Protein AF-A0A7Y7IXA6-F1 (afdb_monomer)

Mean predicted aligned error: 3.68 Å

Structure (mmCIF, N/CA/C/O backbone):
data_AF-A0A7Y7IXA6-F1
#
_entry.id   AF-A0A7Y7IXA6-F1
#
loop_
_atom_site.group_PDB
_atom_site.id
_atom_site.type_symbol
_atom_site.label_atom_id
_atom_site.label_alt_id
_atom_site.label_comp_id
_atom_site.label_asym_id
_atom_site.label_entity_id
_atom_site.label_seq_id
_atom_site.pdbx_PDB_ins_code
_atom_site.Cartn_x
_atom_site.Cartn_y
_atom_site.Cartn_z
_atom_site.occupancy
_atom_site.B_iso_or_equiv
_atom_site.auth_seq_id
_atom_site.auth_comp_id
_atom_site.auth_asym_id
_atom_site.auth_atom_id
_atom_site.pdbx_PDB_model_num
ATOM 1 N N . ALA A 1 1 ? -8.069 14.776 10.287 1.00 64.81 1 ALA A N 1
ATOM 2 C CA . ALA A 1 1 ? -9.005 14.037 9.415 1.00 64.81 1 ALA A CA 1
ATOM 3 C C . ALA A 1 1 ? -9.124 12.564 9.825 1.00 64.81 1 ALA A C 1
ATOM 5 O O . ALA A 1 1 ? -10.123 12.234 10.439 1.00 64.81 1 ALA A O 1
ATOM 6 N N . ALA A 1 2 ? -8.119 11.698 9.625 1.00 62.66 2 ALA A N 1
ATOM 7 C CA . ALA A 1 2 ? -8.243 10.266 9.959 1.00 62.66 2 ALA A CA 1
ATOM 8 C C . ALA A 1 2 ? -8.338 9.943 11.466 1.00 62.66 2 ALA A C 1
ATOM 10 O O . ALA A 1 2 ? -9.145 9.115 11.864 1.00 62.66 2 ALA A O 1
ATOM 11 N N . ARG A 1 3 ? -7.601 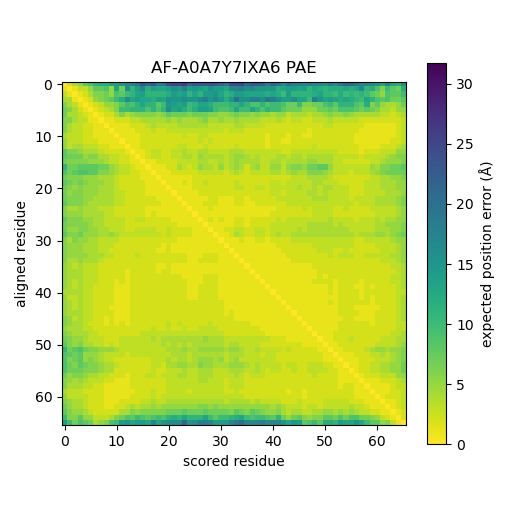10.659 12.331 1.00 68.75 3 ARG A N 1
ATOM 12 C CA . ARG A 1 3 ? -7.708 10.508 13.801 1.00 68.75 3 ARG A CA 1
ATOM 13 C C . ARG A 1 3 ? -9.108 10.809 14.362 1.00 68.75 3 ARG A C 1
ATOM 15 O O . ARG A 1 3 ? -9.399 10.412 15.480 1.00 68.75 3 ARG A O 1
ATOM 22 N N . ALA A 1 4 ? -9.956 11.510 13.604 1.00 77.88 4 ALA A N 1
ATOM 23 C CA . ALA A 1 4 ? -11.336 11.810 13.987 1.00 77.88 4 ALA A CA 1
ATOM 24 C C . ALA A 1 4 ? -12.329 10.707 13.565 1.00 77.88 4 ALA A C 1
ATOM 26 O O . ALA A 1 4 ? -13.505 10.785 13.907 1.00 77.88 4 ALA A O 1
ATOM 27 N N . ALA A 1 5 ? -11.871 9.688 12.829 1.00 83.94 5 ALA A N 1
ATOM 28 C CA . ALA A 1 5 ? -12.669 8.560 12.368 1.00 83.94 5 ALA A CA 1
ATOM 29 C C . ALA A 1 5 ? -12.165 7.270 13.046 1.00 83.94 5 ALA A C 1
ATOM 31 O O . ALA A 1 5 ? -11.302 6.587 12.497 1.00 83.94 5 ALA A O 1
ATOM 32 N N . PRO A 1 6 ? -12.688 6.901 14.232 1.00 81.00 6 PRO A N 1
ATOM 33 C CA . PRO A 1 6 ? -12.152 5.788 15.029 1.00 81.00 6 PRO A CA 1
ATOM 34 C C . PRO A 1 6 ? -12.275 4.419 14.344 1.00 81.00 6 PRO A C 1
ATOM 36 O O . PRO A 1 6 ? -11.587 3.478 14.719 1.00 81.00 6 PRO A O 1
ATOM 39 N N . ARG A 1 7 ? -13.121 4.314 13.313 1.00 88.88 7 ARG A N 1
ATOM 40 C CA . ARG A 1 7 ? -13.337 3.098 12.516 1.00 88.88 7 ARG A CA 1
ATOM 41 C C . ARG A 1 7 ? -12.571 3.089 11.189 1.00 88.88 7 ARG A C 1
ATOM 43 O O . ARG A 1 7 ? -12.889 2.290 10.315 1.00 88.88 7 ARG A O 1
ATOM 50 N N . ALA A 1 8 ? -11.602 3.985 11.014 1.00 90.94 8 ALA A N 1
ATOM 51 C CA . ALA A 1 8 ? -10.751 4.029 9.832 1.00 90.94 8 ALA A CA 1
ATOM 52 C C . ALA A 1 8 ? -9.369 3.433 10.125 1.00 90.94 8 ALA A C 1
ATOM 54 O O . ALA A 1 8 ? -8.782 3.671 11.180 1.00 90.94 8 ALA A O 1
ATOM 55 N N . MET A 1 9 ? -8.836 2.696 9.151 1.00 92.56 9 MET A N 1
ATOM 56 C CA . MET A 1 9 ? -7.425 2.325 9.092 1.00 92.56 9 MET A CA 1
ATOM 57 C C . MET A 1 9 ? -6.710 3.287 8.142 1.00 92.56 9 MET A C 1
ATOM 59 O O . MET A 1 9 ? -7.264 3.653 7.105 1.00 92.56 9 MET A O 1
ATOM 63 N N . VAL A 1 10 ? -5.485 3.685 8.481 1.00 93.62 10 VAL A N 1
ATOM 64 C CA . VAL A 1 10 ? -4.617 4.449 7.576 1.00 93.62 10 VAL A CA 1
ATOM 65 C C . VAL A 1 10 ? -3.402 3.606 7.250 1.00 93.62 10 VAL A C 1
ATOM 67 O O . VAL A 1 10 ? -2.680 3.191 8.157 1.00 93.62 10 VAL A O 1
ATOM 70 N N . VAL A 1 11 ? -3.183 3.387 5.958 1.00 94.56 11 VAL A N 1
ATOM 71 C CA . VAL A 1 11 ? -2.030 2.667 5.426 1.00 94.56 11 VAL A CA 1
ATOM 72 C C . VAL A 1 11 ? -1.328 3.569 4.425 1.00 94.56 11 VAL A C 1
ATOM 74 O O . VAL A 1 11 ? -1.968 4.105 3.524 1.00 94.56 11 VAL A O 1
ATOM 77 N N . ASP A 1 12 ? -0.028 3.744 4.614 1.00 94.50 12 ASP A N 1
ATOM 78 C CA . ASP A 1 12 ? 0.865 4.309 3.612 1.00 94.50 12 ASP A CA 1
ATOM 79 C C . ASP A 1 12 ? 1.395 3.158 2.751 1.00 94.50 12 ASP A C 1
ATOM 81 O O . ASP A 1 12 ? 2.025 2.246 3.281 1.00 94.50 12 ASP A O 1
ATOM 85 N N . PHE A 1 13 ? 1.069 3.155 1.461 1.00 93.81 13 PHE A N 1
ATOM 86 C CA . PHE A 1 13 ? 1.482 2.125 0.498 1.00 93.81 13 PHE A CA 1
ATOM 87 C C . PHE A 1 13 ? 2.273 2.711 -0.682 1.00 93.81 13 PHE A C 1
ATOM 89 O O . PHE A 1 13 ? 2.787 1.964 -1.510 1.00 93.81 13 PHE A O 1
ATOM 96 N N . ASP A 1 14 ? 2.389 4.040 -0.764 1.00 91.19 14 ASP A N 1
ATOM 97 C CA . ASP A 1 14 ? 3.152 4.738 -1.804 1.00 91.19 14 ASP A CA 1
ATOM 98 C C . ASP A 1 14 ? 4.545 5.086 -1.267 1.00 91.19 14 ASP A C 1
ATOM 100 O O . ASP A 1 14 ? 4.942 6.241 -1.106 1.00 91.19 14 ASP A O 1
ATOM 104 N N . ILE A 1 15 ? 5.270 4.036 -0.888 1.00 91.25 15 ILE A N 1
ATOM 105 C CA . ILE A 1 15 ? 6.576 4.132 -0.243 1.00 91.25 15 ILE A CA 1
ATOM 106 C C . ILE A 1 15 ? 7.662 3.971 -1.322 1.00 91.25 15 ILE A C 1
ATOM 108 O O . ILE A 1 15 ? 7.534 3.121 -2.211 1.00 91.25 15 ILE A O 1
ATOM 112 N N . PRO A 1 16 ? 8.766 4.744 -1.271 1.00 91.94 16 PRO A N 1
ATOM 113 C CA . PRO A 1 16 ? 9.937 4.457 -2.092 1.00 91.94 16 PRO A CA 1
ATOM 114 C C . PRO A 1 16 ? 10.416 3.016 -1.868 1.00 91.94 16 PRO A C 1
ATOM 116 O O . PRO A 1 16 ? 10.785 2.648 -0.752 1.00 91.94 16 PRO A O 1
ATOM 119 N N . GLY A 1 17 ? 10.413 2.204 -2.923 1.00 87.88 17 GLY A N 1
ATOM 120 C CA . GLY A 1 17 ? 10.687 0.774 -2.822 1.00 87.88 17 GLY A CA 1
ATOM 121 C C . GLY A 1 17 ? 10.681 0.070 -4.180 1.00 87.88 17 GLY A C 1
ATOM 122 O O . GLY A 1 17 ? 10.591 0.728 -5.220 1.00 87.88 17 GLY A O 1
ATOM 123 N N . PRO A 1 18 ? 10.763 -1.271 -4.207 1.00 89.31 18 PRO A N 1
ATOM 124 C CA . PRO A 1 18 ? 10.859 -2.048 -5.447 1.00 89.31 18 PRO A CA 1
ATOM 125 C C . PRO A 1 18 ? 9.697 -1.805 -6.417 1.00 89.31 18 PRO A C 1
ATOM 127 O O . PRO A 1 18 ? 9.888 -1.824 -7.636 1.00 89.31 18 PRO A O 1
ATOM 130 N N . VAL A 1 19 ? 8.499 -1.537 -5.881 1.00 92.00 19 VAL A N 1
ATOM 131 C CA . VAL A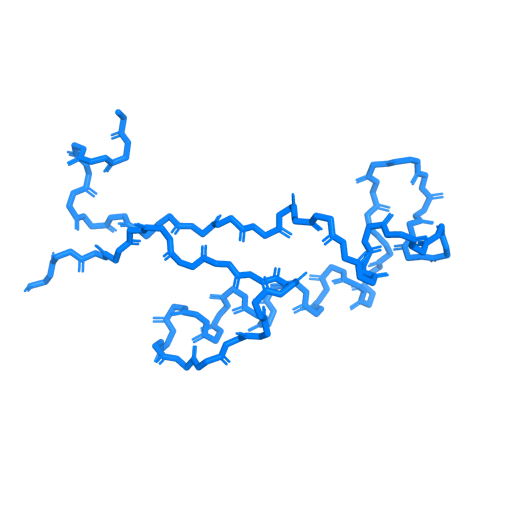 1 19 ? 7.309 -1.227 -6.679 1.00 92.00 19 VAL A CA 1
ATOM 132 C C . VAL A 1 19 ? 7.494 0.085 -7.444 1.00 92.00 19 VAL A C 1
ATOM 134 O O . VAL A 1 19 ? 7.378 0.090 -8.669 1.00 92.00 19 VAL A O 1
ATOM 137 N N . THR A 1 20 ? 7.822 1.172 -6.739 1.00 92.06 20 THR A N 1
ATOM 138 C CA . THR A 1 20 ? 7.936 2.533 -7.292 1.00 92.06 20 THR A CA 1
ATOM 139 C C . THR A 1 20 ? 9.239 2.766 -8.064 1.00 92.06 20 THR A C 1
ATOM 141 O O . THR A 1 20 ? 9.266 3.576 -8.987 1.00 92.06 20 THR A O 1
ATOM 144 N N . ALA A 1 21 ? 10.305 2.019 -7.761 1.00 93.75 21 ALA A N 1
ATOM 145 C CA . ALA A 1 21 ? 11.598 2.110 -8.447 1.00 93.75 21 ALA A CA 1
ATOM 146 C C . ALA A 1 21 ? 11.643 1.385 -9.808 1.00 93.75 21 ALA A C 1
ATOM 148 O O . ALA A 1 21 ? 12.583 1.582 -10.580 1.00 93.75 21 ALA A O 1
ATOM 149 N N . THR A 1 22 ? 10.646 0.553 -10.123 1.00 95.44 22 THR A N 1
ATOM 150 C CA . THR A 1 22 ? 10.645 -0.278 -11.336 1.00 95.44 22 THR A CA 1
ATOM 151 C C . THR A 1 22 ? 9.644 0.254 -12.357 1.00 95.44 22 THR A C 1
ATOM 153 O O . THR A 1 22 ? 8.437 0.059 -12.224 1.00 95.44 22 THR A O 1
ATOM 156 N N . ARG A 1 23 ? 10.134 0.882 -13.434 1.00 95.50 23 ARG A N 1
ATOM 157 C CA . ARG A 1 23 ? 9.286 1.461 -14.498 1.00 95.50 23 ARG A CA 1
ATOM 158 C C . ARG A 1 23 ? 8.308 0.454 -15.110 1.00 95.50 23 ARG A C 1
ATOM 160 O O . ARG A 1 23 ? 7.183 0.831 -15.444 1.00 95.50 23 ARG A O 1
ATOM 167 N N . ASP A 1 24 ? 8.710 -0.805 -15.247 1.00 97.44 24 ASP A N 1
ATOM 168 C CA . ASP A 1 24 ? 7.892 -1.849 -15.876 1.00 97.44 24 ASP A CA 1
ATOM 169 C C . ASP A 1 24 ? 6.637 -2.208 -15.077 1.00 97.44 24 ASP A C 1
ATOM 171 O O . ASP A 1 24 ? 5.685 -2.745 -15.648 1.00 97.44 24 ASP A O 1
ATOM 175 N N . ASN A 1 25 ? 6.572 -1.822 -13.800 1.00 97.25 25 ASN A N 1
ATOM 176 C CA . ASN A 1 25 ? 5.385 -1.994 -12.968 1.00 97.25 25 ASN A CA 1
ATOM 177 C C . ASN A 1 25 ? 4.215 -1.096 -13.377 1.00 97.25 25 ASN A C 1
ATOM 179 O O . ASN A 1 25 ? 3.097 -1.309 -12.904 1.00 97.25 25 ASN A O 1
ATOM 183 N N . PHE A 1 26 ? 4.437 -0.128 -14.269 1.00 97.69 26 PHE A N 1
ATOM 184 C CA . PHE A 1 26 ? 3.437 0.862 -14.636 1.00 97.69 26 PHE A CA 1
ATOM 185 C C . PHE A 1 26 ? 3.094 0.854 -16.131 1.00 97.69 26 PHE A C 1
ATOM 187 O O . PHE A 1 26 ? 3.936 0.615 -17.004 1.00 97.69 26 PHE A O 1
ATOM 194 N N . TRP A 1 27 ? 1.831 1.141 -16.438 1.00 97.62 27 TRP A N 1
ATOM 195 C CA . TRP A 1 27 ? 1.352 1.429 -17.790 1.00 97.62 27 TRP A CA 1
ATOM 196 C C . TRP A 1 27 ? 1.905 2.778 -18.278 1.00 97.62 27 TRP A C 1
ATOM 198 O O . TRP A 1 27 ? 2.546 2.856 -19.328 1.00 97.62 27 TRP A O 1
ATOM 208 N N . ASP A 1 28 ? 1.761 3.811 -17.454 1.00 96.69 28 ASP A N 1
ATOM 209 C CA . ASP A 1 28 ? 2.268 5.174 -17.644 1.00 96.69 28 ASP A CA 1
ATOM 210 C C . ASP A 1 28 ? 2.936 5.661 -16.335 1.00 96.69 28 ASP A C 1
ATOM 212 O O . ASP A 1 28 ? 3.168 4.838 -15.461 1.00 96.69 28 ASP A O 1
ATOM 216 N N . PRO A 1 29 ? 3.314 6.935 -16.146 1.00 93.88 29 PRO A N 1
ATOM 217 C CA . PRO A 1 29 ? 3.971 7.354 -14.904 1.00 93.88 29 PRO A CA 1
ATOM 218 C C . PRO A 1 29 ? 3.147 7.244 -13.607 1.00 93.88 29 PRO A C 1
ATOM 220 O O . PRO A 1 29 ? 3.719 7.481 -12.548 1.00 93.88 29 PRO A O 1
ATOM 223 N N . ILE A 1 30 ? 1.843 6.939 -13.656 1.00 94.19 30 ILE A N 1
ATOM 224 C CA . ILE A 1 30 ? 0.974 6.936 -12.462 1.00 94.19 30 ILE A CA 1
ATOM 225 C C . ILE A 1 30 ? 0.120 5.668 -12.307 1.00 94.19 30 ILE A C 1
ATOM 227 O O . ILE A 1 30 ? -0.296 5.347 -11.197 1.00 94.19 30 ILE A O 1
ATOM 231 N N . HIS A 1 31 ? -0.145 4.920 -13.380 1.00 97.62 31 HIS A N 1
ATOM 232 C CA . HIS A 1 31 ? -1.022 3.749 -13.336 1.00 97.62 31 HIS A CA 1
ATOM 233 C C . HIS A 1 31 ? -0.232 2.445 -13.239 1.00 97.62 31 HIS A C 1
ATOM 235 O O . HIS A 1 31 ? 0.484 2.072 -14.171 1.00 97.62 31 HIS A O 1
ATOM 241 N N . TYR A 1 32 ? -0.426 1.693 -12.155 1.00 97.56 32 TYR A N 1
ATOM 242 C CA . TYR A 1 32 ? 0.097 0.333 -12.042 1.00 97.56 32 TYR A CA 1
ATOM 243 C C . TYR A 1 32 ? -0.453 -0.585 -13.137 1.00 97.56 32 TYR A C 1
ATOM 245 O O . TYR A 1 32 ? -1.622 -0.514 -13.526 1.00 97.56 32 TYR A O 1
ATOM 253 N N . ARG A 1 33 ? 0.375 -1.530 -13.587 1.00 97.94 33 ARG A N 1
ATOM 254 C CA . ARG A 1 33 ? -0.108 -2.697 -14.329 1.00 97.94 33 ARG A CA 1
ATOM 255 C C . ARG A 1 33 ? -0.970 -3.566 -13.419 1.00 97.94 33 ARG A C 1
ATOM 257 O O . ARG A 1 33 ? -0.790 -3.601 -12.205 1.00 97.94 33 ARG A O 1
ATOM 264 N N . GLN A 1 34 ? -1.877 -4.328 -14.022 1.00 98.25 34 GLN A N 1
ATOM 2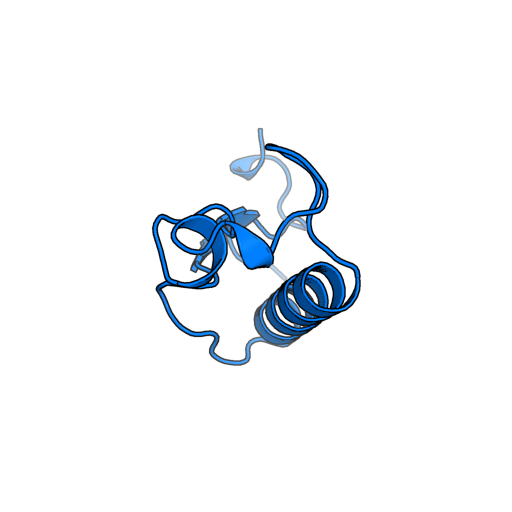65 C CA . GLN A 1 34 ? -2.894 -5.089 -13.292 1.00 98.25 34 GLN A CA 1
ATOM 266 C C . GLN A 1 34 ? -2.321 -6.066 -12.248 1.00 98.25 34 GLN A C 1
ATOM 268 O O . GLN A 1 34 ? -2.893 -6.205 -11.170 1.00 98.25 34 GLN A O 1
ATOM 273 N N . SER A 1 35 ? -1.201 -6.735 -12.541 1.00 97.50 35 SER A N 1
ATOM 274 C CA . SER A 1 35 ? -0.545 -7.642 -11.587 1.00 97.50 35 SER A CA 1
ATOM 275 C C . SER A 1 35 ? -0.012 -6.909 -10.354 1.00 97.50 35 SER A C 1
ATOM 277 O O . SER A 1 35 ? -0.153 -7.408 -9.242 1.00 97.50 35 SER A O 1
ATOM 279 N N . VAL A 1 36 ? 0.541 -5.710 -10.542 1.00 97.06 36 VAL A N 1
ATOM 280 C CA . VAL A 1 36 ? 1.071 -4.866 -9.462 1.00 97.06 36 VAL A CA 1
ATOM 281 C C . VAL A 1 36 ? -0.070 -4.274 -8.641 1.00 97.06 36 VAL A C 1
ATOM 283 O O . VAL A 1 36 ? -0.031 -4.320 -7.418 1.00 97.06 36 VAL A O 1
ATOM 286 N N . ALA A 1 37 ? -1.142 -3.817 -9.293 1.00 97.25 37 ALA A N 1
ATOM 287 C CA . ALA A 1 37 ? -2.341 -3.364 -8.591 1.00 97.25 37 ALA A CA 1
ATOM 288 C C . ALA A 1 37 ? -2.945 -4.476 -7.714 1.00 97.25 37 ALA A C 1
ATOM 290 O O . ALA A 1 37 ? -3.354 -4.212 -6.588 1.00 97.25 37 ALA A O 1
ATOM 291 N N . ARG A 1 38 ? -2.964 -5.728 -8.197 1.00 98.12 38 ARG A N 1
ATOM 292 C CA . ARG A 1 38 ? -3.410 -6.876 -7.392 1.00 98.12 38 ARG A CA 1
ATOM 293 C C . ARG A 1 38 ? -2.517 -7.098 -6.173 1.00 98.12 38 ARG A C 1
ATOM 295 O O . ARG A 1 38 ? -3.053 -7.206 -5.081 1.00 98.12 38 ARG A O 1
ATOM 302 N N . MET A 1 39 ? -1.197 -7.103 -6.358 1.00 96.00 39 MET A N 1
ATOM 303 C CA . MET A 1 39 ? -0.237 -7.219 -5.254 1.00 96.00 39 MET A CA 1
ATOM 304 C C . MET A 1 39 ? -0.495 -6.161 -4.171 1.00 96.00 39 MET A C 1
ATOM 306 O O . MET A 1 39 ? -0.654 -6.516 -3.009 1.00 96.00 39 MET A O 1
ATOM 310 N N . VAL A 1 40 ? -0.629 -4.884 -4.552 1.00 95.88 40 VAL A N 1
ATOM 311 C CA . VAL A 1 40 ? -0.920 -3.794 -3.601 1.00 95.88 40 VAL A CA 1
ATOM 312 C C . VAL A 1 40 ? -2.235 -4.040 -2.854 1.00 95.88 40 VAL A C 1
ATOM 314 O O . VAL A 1 40 ? -2.306 -3.857 -1.642 1.00 95.88 40 VAL A O 1
ATOM 317 N N . MET A 1 41 ? -3.288 -4.483 -3.545 1.00 97.38 41 MET A N 1
ATOM 318 C CA . MET A 1 41 ? -4.573 -4.773 -2.897 1.00 97.38 41 MET A CA 1
ATOM 319 C C . MET A 1 41 ? -4.502 -5.969 -1.940 1.00 97.38 41 MET A C 1
ATOM 321 O O . MET A 1 41 ? -5.132 -5.932 -0.880 1.00 97.38 41 MET A O 1
ATOM 325 N N . ASP A 1 42 ? -3.731 -7.001 -2.282 1.00 97.38 42 ASP A N 1
ATOM 326 C CA . ASP A 1 42 ? -3.509 -8.165 -1.421 1.00 97.38 42 ASP A CA 1
ATOM 327 C C . ASP A 1 42 ? -2.753 -7.762 -0.140 1.00 97.38 42 ASP A C 1
ATOM 329 O O . ASP A 1 42 ? -3.132 -8.184 0.959 1.00 97.38 42 ASP A O 1
ATOM 333 N N . ASP A 1 43 ? -1.765 -6.871 -0.258 1.00 95.94 43 ASP A N 1
ATOM 334 C CA . ASP A 1 43 ? -1.031 -6.288 0.871 1.00 95.94 43 ASP A CA 1
ATOM 335 C C . ASP A 1 43 ? -1.945 -5.445 1.776 1.00 95.94 43 ASP A C 1
ATOM 337 O O . ASP A 1 43 ? -1.941 -5.603 3.000 1.00 95.94 43 ASP A O 1
ATOM 341 N N . LEU A 1 44 ? -2.808 -4.599 1.202 1.00 95.88 44 LEU A N 1
ATOM 342 C CA . LEU A 1 44 ? -3.789 -3.825 1.976 1.00 95.88 44 LEU A CA 1
ATOM 343 C C . LEU A 1 44 ? -4.787 -4.732 2.714 1.00 95.88 44 LEU A C 1
ATOM 345 O O . LEU A 1 44 ? -5.141 -4.462 3.868 1.00 95.88 44 LEU A O 1
ATOM 349 N N . ALA A 1 45 ? -5.220 -5.826 2.084 1.00 96.69 45 ALA A N 1
ATOM 350 C CA . ALA A 1 45 ? -6.084 -6.819 2.716 1.00 96.69 45 ALA A CA 1
ATOM 351 C C . ALA A 1 45 ? -5.359 -7.584 3.838 1.00 96.69 45 ALA A C 1
ATOM 353 O O . ALA A 1 45 ? -5.957 -7.861 4.883 1.00 96.69 45 ALA A O 1
ATOM 354 N N . ALA A 1 46 ? -4.074 -7.903 3.659 1.00 96.44 46 ALA A N 1
ATOM 355 C CA . ALA A 1 46 ? -3.242 -8.511 4.693 1.00 96.44 46 ALA A CA 1
ATOM 356 C C . ALA A 1 46 ? -3.070 -7.580 5.901 1.00 96.44 46 ALA A C 1
ATOM 358 O O . ALA A 1 46 ? -3.324 -8.008 7.031 1.00 96.44 46 ALA A O 1
ATOM 359 N N . ALA A 1 47 ? -2.759 -6.305 5.658 1.00 94.88 47 ALA A N 1
ATOM 360 C CA . ALA A 1 47 ? -2.665 -5.282 6.694 1.00 94.88 47 ALA A CA 1
ATOM 361 C C . ALA A 1 47 ? -3.987 -5.128 7.467 1.00 94.88 47 ALA A C 1
ATOM 363 O O . ALA A 1 47 ? -3.983 -5.087 8.700 1.00 94.88 47 ALA A O 1
ATOM 364 N N . TYR A 1 48 ? -5.125 -5.118 6.761 1.00 93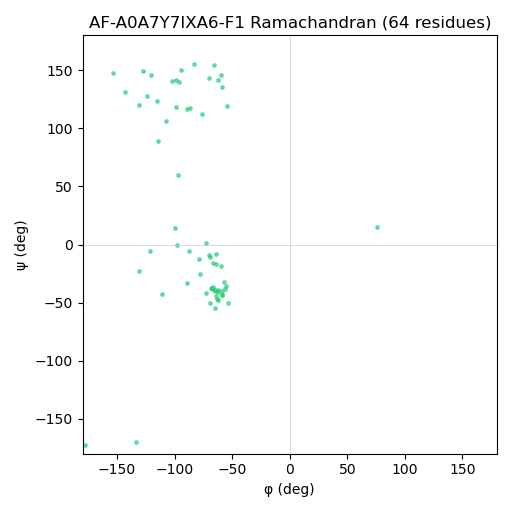.75 48 TYR A N 1
ATOM 365 C CA . TYR A 1 48 ? -6.452 -5.069 7.384 1.00 93.75 48 TYR A CA 1
ATOM 366 C C . TYR A 1 48 ? -6.732 -6.290 8.270 1.00 93.75 48 TYR A C 1
ATOM 368 O O . TYR A 1 48 ? -7.249 -6.152 9.377 1.00 93.75 48 TYR A O 1
ATOM 376 N N . ALA A 1 49 ? -6.331 -7.481 7.821 1.00 94.38 49 ALA A N 1
ATOM 377 C CA . ALA A 1 49 ? -6.431 -8.718 8.594 1.00 94.38 49 ALA A CA 1
ATOM 378 C C . ALA A 1 49 ? -5.413 -8.811 9.751 1.00 94.38 49 ALA A C 1
ATOM 380 O O . ALA A 1 49 ? -5.366 -9.826 10.444 1.00 94.38 49 ALA A O 1
ATOM 381 N N . GLY A 1 50 ? -4.583 -7.782 9.955 1.00 92.88 50 GLY A N 1
ATOM 382 C CA . GLY A 1 50 ? -3.572 -7.737 11.006 1.00 92.88 50 GLY A CA 1
ATOM 383 C C . GLY A 1 50 ? -2.336 -8.591 10.734 1.00 92.88 50 GLY A C 1
ATOM 384 O O . GLY A 1 50 ? -1.576 -8.827 11.671 1.00 92.88 50 GLY A O 1
ATOM 385 N N . ARG A 1 51 ? -2.134 -9.039 9.490 1.00 95.06 51 ARG A N 1
ATOM 386 C CA . ARG A 1 51 ? 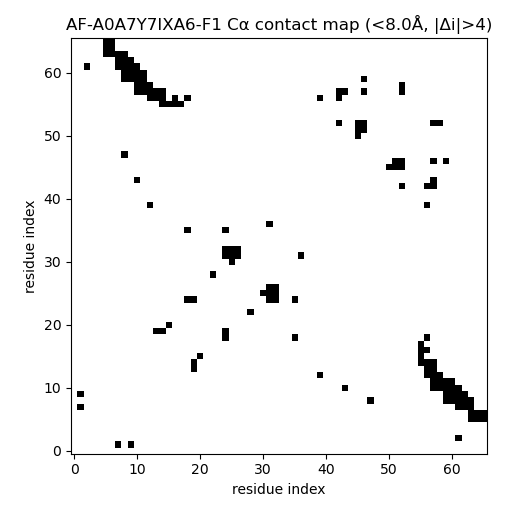-0.923 -9.749 9.066 1.00 95.06 51 ARG A CA 1
ATOM 387 C C . ARG A 1 51 ? 0.188 -8.763 8.718 1.00 95.06 51 ARG A C 1
ATOM 389 O O . ARG A 1 51 ? -0.083 -7.620 8.348 1.00 95.06 51 ARG A O 1
ATOM 396 N N . ASP A 1 52 ? 1.424 -9.236 8.821 1.00 91.12 52 ASP A N 1
ATOM 397 C CA . ASP A 1 52 ? 2.595 -8.460 8.435 1.00 91.12 52 ASP A CA 1
ATOM 398 C C . ASP A 1 52 ? 2.659 -8.285 6.914 1.00 91.12 52 ASP A C 1
ATOM 400 O O . ASP A 1 52 ? 2.317 -9.186 6.145 1.00 91.12 52 ASP A O 1
ATOM 404 N N . VAL A 1 53 ? 3.118 -7.106 6.507 1.00 92.81 53 VAL A N 1
ATOM 405 C CA . VAL A 1 53 ? 3.416 -6.724 5.125 1.00 92.81 53 VAL A CA 1
ATOM 406 C C . VAL A 1 53 ? 4.836 -6.173 5.117 1.00 92.81 53 VAL A C 1
AT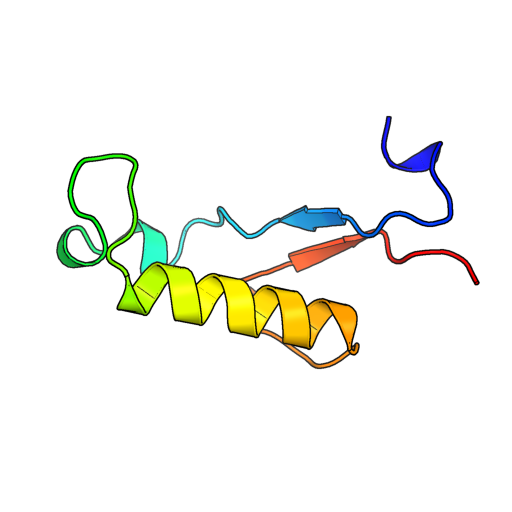OM 408 O O . VAL A 1 53 ? 5.288 -5.616 6.124 1.00 92.81 53 VAL A O 1
ATOM 411 N N . ALA A 1 54 ? 5.559 -6.338 4.010 1.00 91.44 54 ALA A N 1
ATOM 412 C CA . ALA A 1 54 ? 6.911 -5.814 3.917 1.00 91.44 54 ALA A CA 1
ATOM 413 C C . ALA A 1 54 ? 6.918 -4.281 4.137 1.00 91.44 54 ALA A C 1
ATOM 415 O O . ALA A 1 54 ? 6.067 -3.567 3.595 1.00 91.44 54 ALA A O 1
ATOM 416 N N . PRO A 1 55 ? 7.858 -3.745 4.938 1.00 88.69 55 PRO A N 1
ATOM 417 C CA . PRO A 1 55 ? 7.855 -2.338 5.349 1.00 88.69 55 PRO A CA 1
ATOM 418 C C . PRO A 1 55 ? 8.186 -1.348 4.219 1.00 88.69 55 PRO A C 1
ATOM 420 O O . PRO A 1 55 ? 8.087 -0.132 4.422 1.00 88.69 55 PRO A O 1
ATOM 423 N N . ASP A 1 56 ? 8.615 -1.844 3.062 1.00 90.56 56 ASP A N 1
ATOM 424 C CA . ASP A 1 56 ? 8.815 -1.121 1.803 1.00 90.56 56 ASP A CA 1
ATOM 425 C C . ASP A 1 56 ? 7.632 -1.272 0.825 1.00 90.56 56 ASP A C 1
ATOM 427 O O . ASP A 1 56 ? 7.659 -0.673 -0.248 1.00 90.56 56 ASP A O 1
ATOM 431 N N . GLN A 1 57 ? 6.587 -2.020 1.200 1.00 91.12 57 GLN A N 1
ATOM 432 C CA . GLN A 1 57 ? 5.339 -2.167 0.440 1.00 91.12 57 GLN A CA 1
ATOM 433 C C . GLN A 1 57 ? 4.147 -1.491 1.127 1.00 91.12 57 GLN A C 1
ATOM 435 O O . GLN A 1 57 ? 3.359 -0.825 0.461 1.00 91.12 57 GLN A O 1
ATOM 440 N N . ALA A 1 58 ? 4.004 -1.627 2.451 1.00 93.44 58 ALA A N 1
ATOM 441 C CA . ALA A 1 58 ? 2.954 -0.933 3.192 1.00 93.44 58 ALA A CA 1
ATOM 442 C C . ALA A 1 58 ? 3.322 -0.688 4.661 1.00 93.44 58 ALA A C 1
ATOM 444 O O . ALA A 1 58 ? 3.978 -1.501 5.314 1.00 93.44 58 ALA A O 1
ATOM 445 N N . ARG A 1 59 ? 2.838 0.426 5.219 1.00 93.81 59 ARG A N 1
ATOM 446 C CA . ARG A 1 59 ? 2.975 0.787 6.636 1.00 93.81 59 ARG A CA 1
ATOM 447 C C . ARG A 1 59 ? 1.630 1.201 7.209 1.00 93.81 59 ARG A C 1
ATOM 449 O O . ARG A 1 59 ? 1.030 2.185 6.783 1.00 93.81 59 ARG A O 1
ATOM 456 N N . VAL A 1 60 ? 1.167 0.480 8.226 1.00 93.94 60 VAL A N 1
ATOM 457 C CA . VAL A 1 60 ? -0.045 0.854 8.965 1.00 93.94 60 VAL A CA 1
ATOM 458 C C . VAL A 1 60 ? 0.283 2.013 9.906 1.00 93.94 60 VAL A C 1
ATO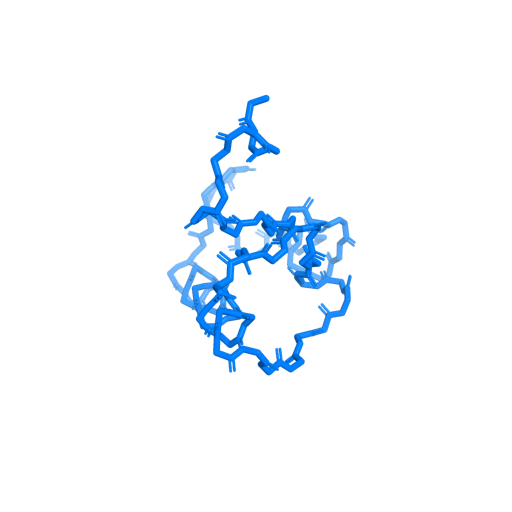M 460 O O . VAL A 1 60 ? 1.014 1.842 10.879 1.00 93.94 60 VAL A O 1
ATOM 463 N N . LEU A 1 61 ? -0.269 3.193 9.627 1.00 92.94 61 LEU A N 1
ATOM 464 C CA . LEU A 1 61 ? -0.052 4.408 10.419 1.00 92.94 61 LEU A CA 1
ATOM 465 C C . LEU A 1 61 ? -1.068 4.550 11.554 1.00 92.94 61 LEU A C 1
ATOM 467 O O . LEU A 1 61 ? -0.756 5.107 12.606 1.00 92.94 61 LEU A O 1
ATOM 471 N N . LEU A 1 62 ? -2.295 4.074 11.334 1.00 92.44 62 LEU A N 1
ATOM 472 C CA . LEU A 1 62 ? -3.373 4.073 12.320 1.00 92.44 62 LEU A CA 1
ATOM 473 C C . LEU A 1 62 ? -4.195 2.796 12.159 1.00 92.44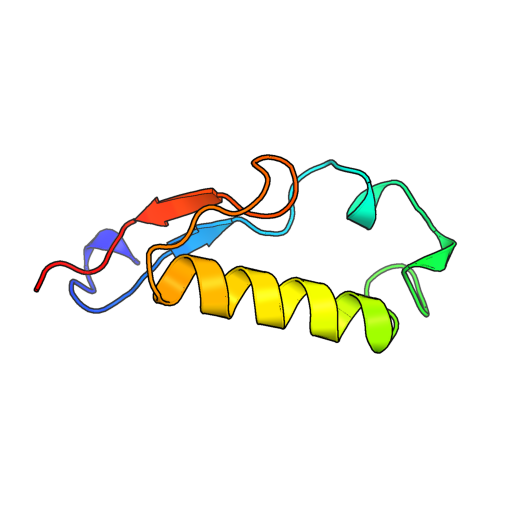 62 LEU A C 1
ATOM 475 O O . LEU A 1 62 ? -4.625 2.480 11.048 1.00 92.44 62 LEU A O 1
ATOM 479 N N . ARG A 1 63 ? -4.445 2.096 13.270 1.00 90.50 63 ARG A N 1
ATOM 480 C CA . ARG A 1 63 ? -5.422 1.003 13.326 1.00 90.50 63 ARG A CA 1
ATOM 481 C C . ARG A 1 63 ? -6.774 1.526 13.819 1.00 90.50 63 ARG A C 1
ATOM 483 O O . ARG A 1 63 ? -6.786 2.471 14.612 1.00 90.50 63 ARG A O 1
ATOM 490 N N . PRO A 1 64 ? -7.891 0.918 13.388 1.00 86.38 64 PRO A N 1
ATOM 491 C CA . PRO A 1 64 ? -9.191 1.238 13.953 1.00 86.38 64 PRO A CA 1
ATOM 492 C C . PRO A 1 64 ? -9.213 0.884 15.444 1.00 86.38 64 PRO A C 1
ATOM 494 O O . PRO A 1 64 ? -8.656 -0.138 15.850 1.00 86.38 64 PRO A O 1
ATOM 497 N N . ALA A 1 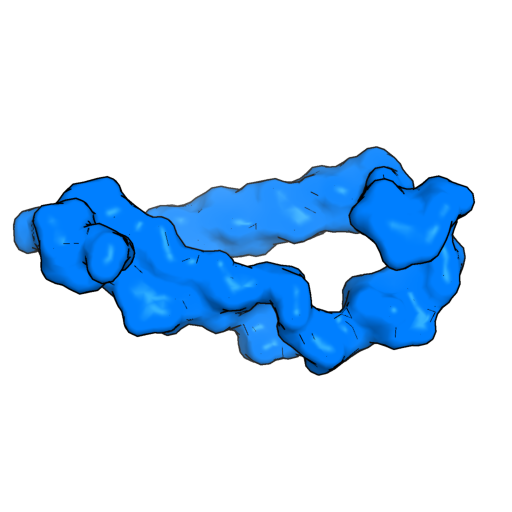65 ? -9.866 1.718 16.248 1.00 79.56 65 ALA A N 1
ATOM 498 C CA . ALA A 1 65 ? -10.184 1.394 17.631 1.00 79.56 65 ALA A CA 1
ATOM 499 C C . ALA A 1 65 ? -11.521 0.639 17.645 1.00 79.56 65 ALA A C 1
ATOM 501 O O . ALA A 1 65 ? -12.541 1.188 17.213 1.00 79.56 65 ALA A O 1
ATOM 502 N N . TYR A 1 66 ? -11.495 -0.616 18.095 1.00 67.88 66 TYR A N 1
ATOM 503 C CA . TYR A 1 66 ? -12.676 -1.453 18.315 1.00 67.88 66 TYR A CA 1
ATOM 504 C C . TYR A 1 66 ? -12.932 -1.620 19.807 1.00 67.88 66 TYR A C 1
ATOM 506 O O . TYR A 1 66 ? -11.935 -1.772 20.549 1.00 67.88 66 TYR A O 1
#

pLDDT: mean 91.57, std 7.78, range [62.66, 98.25]

Radius of gyration: 13.16 Å; Cα contacts (8 Å, |Δi|>4): 76; chains: 1; bounding box: 25×24×36 Å

Secondary structure (DSSP, 8-state):
-GGG-TT--EEE---SSHHHH-GGGBSSSSPBPHHHHHHHHHHHHHHHTT----TTT-EEEEPPP-

Solvent-accessible surface area (backbone atoms only — not comparable to full-atom values): 4098 Å² total; per-residue (Å²): 116,68,91,79,37,54,83,43,69,39,69,51,57,91,44,88,30,77,69,73,73,34,72,86,44,31,77,52,102,82,43,61,31,71,71,50,49,48,51,56,53,53,44,54,51,33,47,72,73,71,43,90,55,59,81,52,54,37,42,80,78,39,74,50,68,129

Sequence (66 aa):
AARAAPRAMVVDFDIPGPVTATRDNFWDPIHYRQSVARMVMDDLAAAYAGRDVAPDQARVLLRPAY

Organism: NCBI:txid1216886

Foldseek 3Di:
DVVVPLQDWDKDQVAPDPCQVDPVQAPDNPHGDPVSVVVLVVQVVCVLVVHDDPPRGMDTPDDHDD

Nearest PDB structures (foldseek):
  6rie-assembly1_L  TM=4.551E-01  e=7.905E+00  Orthopoxvirus vaccinia